Protein AF-A0A0D0CUJ7-F1 (afdb_monomer_lite)

Secondary structure (DSSP, 8-state):
-TTTSS--SSEEE-SSSS-EEETTTS---HHHHHHHHTS------GGGG-

Organism: NCBI:txid930991

Sequence (50 aa):
CYLCLDEGEDLYCCMRCPRVVCDQCVVVLAESCSQVREANIDFTCPVCYE

pLDDT: mean 71.05, std 10.63, range [50.78, 83.31]

Radius of gyration: 10.16 Å; chains: 1; bounding box: 18×26×25 Å

Structure (mmCIF, N/CA/C/O backbone):
data_AF-A0A0D0CUJ7-F1
#
_entry.id   AF-A0A0D0CUJ7-F1
#
loop_
_atom_site.group_PDB
_atom_site.id
_atom_site.type_symbol
_atom_site.label_atom_id
_atom_site.label_alt_id
_atom_site.label_comp_id
_atom_site.label_asym_id
_atom_site.label_entity_id
_atom_site.label_seq_id
_a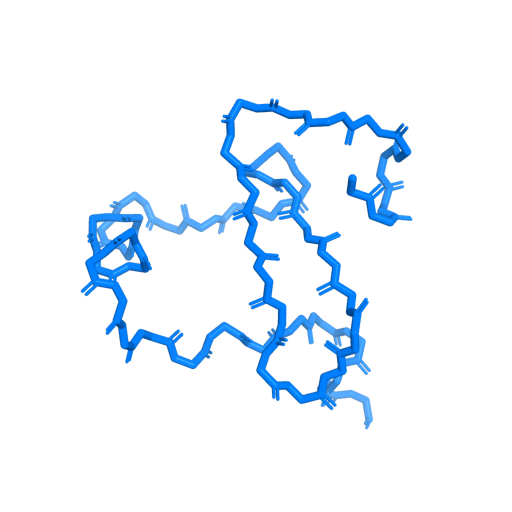tom_site.pdbx_PDB_ins_code
_atom_site.Cartn_x
_atom_site.Cartn_y
_atom_site.Cartn_z
_atom_site.occupancy
_atom_site.B_iso_or_equiv
_atom_site.auth_seq_id
_atom_site.auth_comp_id
_atom_site.auth_asym_id
_atom_site.auth_atom_id
_atom_site.pdbx_PDB_model_num
ATOM 1 N N . CYS A 1 1 ? 0.450 7.754 -6.534 1.00 77.69 1 CYS A N 1
ATOM 2 C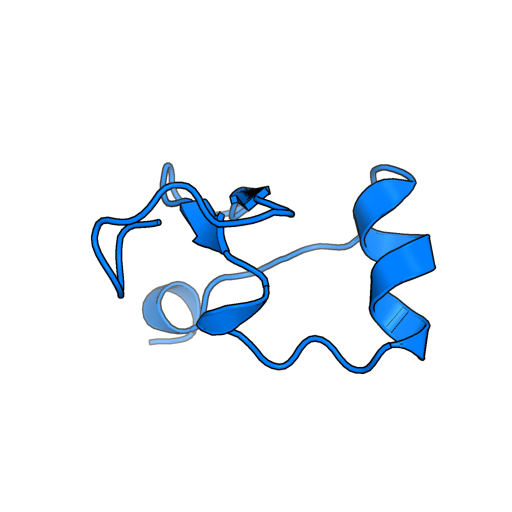 CA . CYS A 1 1 ? 0.131 6.416 -5.988 1.00 77.69 1 CYS A CA 1
ATOM 3 C C . CYS A 1 1 ? -0.095 5.414 -7.121 1.00 77.69 1 CYS A C 1
ATOM 5 O O . CYS A 1 1 ? -0.792 5.739 -8.071 1.00 77.69 1 CYS A O 1
ATOM 7 N N . TYR A 1 2 ? 0.463 4.198 -7.046 1.00 79.75 2 TYR A N 1
ATOM 8 C CA . TYR A 1 2 ? 0.285 3.202 -8.122 1.00 79.75 2 TYR A CA 1
ATOM 9 C C . TYR A 1 2 ? -1.133 2.601 -8.207 1.00 79.75 2 TYR A C 1
ATOM 11 O O . TYR A 1 2 ? -1.461 2.002 -9.226 1.00 79.75 2 TYR A O 1
ATOM 19 N N . LEU A 1 3 ? -1.951 2.733 -7.153 1.00 80.62 3 LEU A N 1
ATOM 20 C CA . LEU A 1 3 ? -3.309 2.177 -7.087 1.00 80.62 3 LEU A CA 1
ATOM 21 C C . LEU A 1 3 ? -4.352 3.115 -7.708 1.00 80.62 3 LEU A C 1
ATOM 23 O O . LEU A 1 3 ? -5.115 2.680 -8.563 1.00 80.62 3 LEU A O 1
ATOM 27 N N . CYS A 1 4 ? -4.374 4.391 -7.315 1.00 82.88 4 CYS A N 1
ATOM 28 C CA . CYS A 1 4 ? -5.331 5.372 -7.845 1.00 82.88 4 CYS A CA 1
ATOM 29 C C . CYS A 1 4 ? -4.777 6.258 -8.965 1.00 82.88 4 CYS A C 1
ATOM 31 O O . CYS A 1 4 ? -5.530 7.052 -9.517 1.00 82.88 4 CYS A O 1
ATOM 33 N N . LEU A 1 5 ? -3.481 6.153 -9.288 1.00 82.44 5 LEU A N 1
ATOM 34 C CA . LEU A 1 5 ? -2.785 7.046 -10.228 1.00 82.44 5 LEU A CA 1
ATOM 35 C C . LEU A 1 5 ? -2.858 8.540 -9.847 1.00 82.44 5 LEU A C 1
ATOM 37 O O . LEU A 1 5 ? -2.548 9.391 -10.673 1.00 82.44 5 LEU A O 1
ATOM 41 N N . ASP A 1 6 ? -3.202 8.841 -8.593 1.00 82.31 6 ASP A N 1
ATOM 42 C CA . ASP A 1 6 ? -3.300 10.189 -8.026 1.00 82.31 6 ASP A CA 1
ATOM 43 C C . ASP A 1 6 ? -2.173 10.442 -7.007 1.00 82.31 6 ASP A C 1
ATOM 45 O O . ASP A 1 6 ? -1.564 9.491 -6.491 1.00 82.31 6 ASP A O 1
ATOM 49 N N . GLU A 1 7 ? -1.850 11.706 -6.739 1.00 69.62 7 GLU A N 1
ATOM 50 C CA . GLU A 1 7 ? -0.774 12.093 -5.819 1.00 69.62 7 GLU A CA 1
ATOM 51 C C . GLU A 1 7 ? -1.199 12.064 -4.343 1.00 69.62 7 GLU A C 1
ATOM 53 O O . GLU A 1 7 ? -0.326 11.901 -3.498 1.00 69.62 7 GLU A O 1
ATOM 58 N N . GLY A 1 8 ? -2.499 12.044 -4.018 1.00 74.50 8 GLY A N 1
ATOM 59 C CA . GLY A 1 8 ? -2.968 11.992 -2.626 1.00 74.50 8 GLY A CA 1
ATOM 60 C C . GLY A 1 8 ? -2.487 13.173 -1.769 1.00 74.50 8 GLY A C 1
ATOM 61 O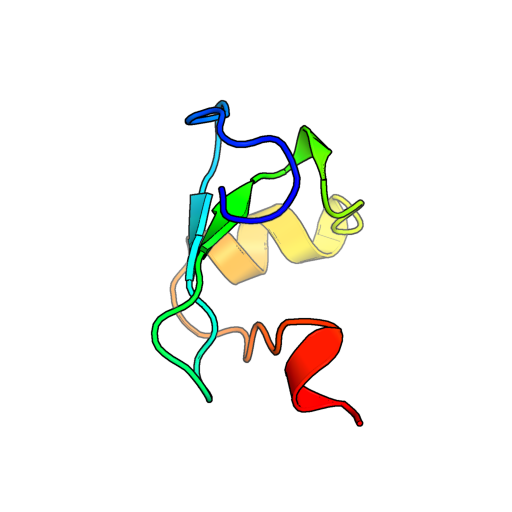 O . GLY A 1 8 ? -1.838 14.090 -2.268 1.00 74.50 8 GLY A O 1
ATOM 62 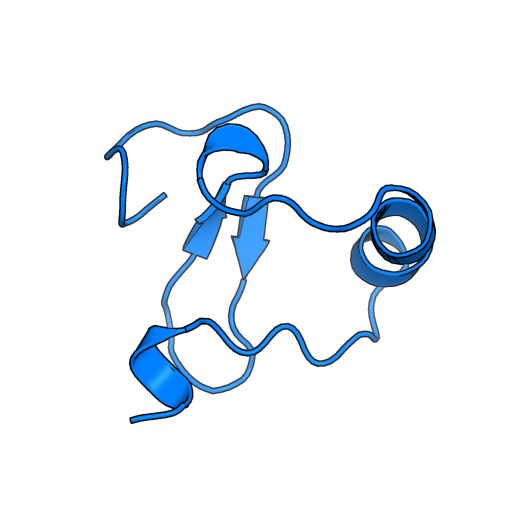N N . GLU A 1 9 ? -2.822 13.173 -0.476 1.00 75.62 9 GLU A N 1
ATOM 63 C CA . GLU A 1 9 ? -2.336 14.210 0.453 1.00 75.62 9 GLU A CA 1
ATOM 64 C C . GLU A 1 9 ? -1.055 13.738 1.160 1.00 75.62 9 GLU A C 1
ATOM 66 O O . GLU A 1 9 ? -0.077 14.481 1.251 1.00 75.62 9 GLU A O 1
ATOM 71 N N . ASP A 1 10 ? -1.019 12.457 1.542 1.00 77.56 10 ASP A N 1
ATOM 72 C CA . ASP A 1 10 ? 0.160 11.782 2.080 1.00 77.56 10 ASP A CA 1
ATOM 73 C C . ASP A 1 10 ? 0.572 10.602 1.182 1.00 77.56 10 ASP A C 1
ATOM 75 O O . ASP A 1 10 ? -0.249 9.790 0.741 1.00 77.56 10 ASP A O 1
ATOM 79 N N . LEU A 1 11 ? 1.880 10.482 0.929 1.00 76.50 11 LEU A N 1
ATOM 80 C CA . LEU A 1 11 ? 2.480 9.427 0.109 1.00 76.50 11 LEU A CA 1
ATOM 81 C C . LEU A 1 11 ? 3.386 8.519 0.949 1.00 76.50 11 LEU A C 1
ATOM 83 O O . LEU A 1 11 ? 4.341 8.964 1.582 1.00 76.50 11 LEU A O 1
ATOM 87 N N . TYR A 1 12 ? 3.129 7.216 0.874 1.00 78.25 12 TYR A N 1
ATOM 88 C CA . TYR A 1 12 ? 3.859 6.153 1.555 1.00 78.25 12 TYR A CA 1
ATOM 89 C C . TYR A 1 12 ? 4.721 5.360 0.576 1.00 78.25 12 TYR A C 1
ATOM 91 O O . TYR A 1 12 ? 4.218 4.650 -0.301 1.00 78.25 12 TYR A O 1
ATOM 99 N N . CYS A 1 13 ? 6.037 5.452 0.740 1.00 78.94 13 CYS A N 1
ATOM 100 C CA . CYS A 1 13 ? 7.000 4.679 -0.039 1.00 78.94 13 CYS A CA 1
ATOM 101 C C . CYS A 1 13 ? 7.179 3.281 0.557 1.00 78.94 13 CYS A C 1
ATOM 103 O O . CYS A 1 13 ? 7.449 3.137 1.747 1.00 78.94 13 CYS A O 1
ATOM 105 N N . CYS A 1 14 ? 7.055 2.242 -0.270 1.00 80.88 14 CYS A N 1
ATOM 106 C CA . CYS A 1 14 ? 7.347 0.876 0.151 1.00 80.88 14 CYS A CA 1
ATOM 107 C C . CYS A 1 14 ? 8.852 0.679 0.362 1.00 80.88 14 CYS A C 1
ATOM 109 O O . CYS A 1 14 ? 9.662 1.116 -0.451 1.00 80.88 14 CYS A O 1
ATOM 111 N N . MET A 1 15 ? 9.229 -0.046 1.413 1.00 81.50 15 MET A N 1
ATOM 112 C CA . MET A 1 15 ? 10.640 -0.318 1.720 1.00 81.50 15 MET A CA 1
ATOM 113 C C . MET A 1 15 ? 11.232 -1.464 0.882 1.00 81.50 15 MET A C 1
ATOM 115 O O . MET A 1 15 ? 12.443 -1.554 0.703 1.00 81.50 15 MET A O 1
ATOM 119 N N . ARG A 1 16 ? 10.381 -2.347 0.341 1.00 81.88 16 ARG A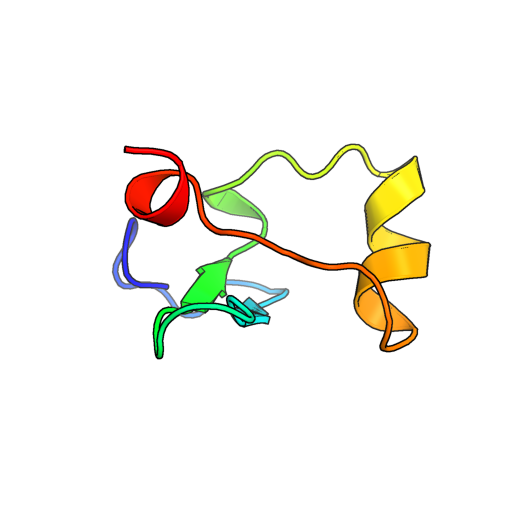 N 1
ATOM 120 C CA . ARG A 1 16 ? 10.796 -3.538 -0.427 1.00 81.88 16 ARG A CA 1
ATOM 121 C C . ARG A 1 16 ? 10.737 -3.364 -1.943 1.00 81.88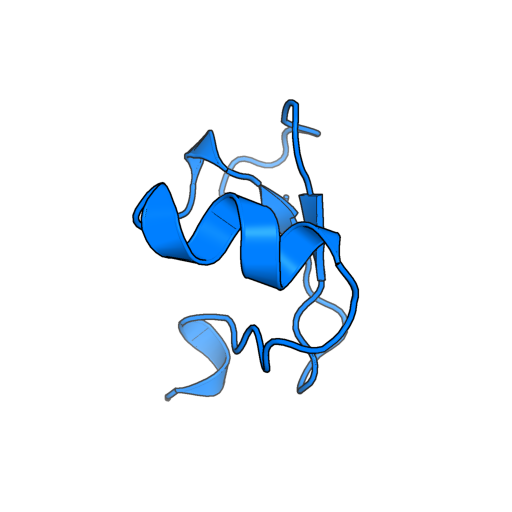 16 ARG A C 1
ATOM 123 O O . ARG A 1 16 ? 11.260 -4.200 -2.675 1.00 81.88 16 ARG A O 1
ATOM 130 N N . CYS A 1 17 ? 10.080 -2.318 -2.434 1.00 83.31 17 CYS A N 1
ATOM 131 C CA . CYS A 1 17 ? 9.950 -2.071 -3.866 1.00 83.31 17 CYS A CA 1
ATOM 132 C C . CYS A 1 17 ? 9.813 -0.569 -4.144 1.00 83.31 17 CYS A C 1
ATOM 134 O O . CYS A 1 17 ? 9.362 0.169 -3.272 1.00 83.31 17 CYS A O 1
ATOM 136 N N . PRO A 1 18 ? 10.116 -0.104 -5.367 1.00 82.62 18 PRO A N 1
ATOM 137 C CA . PRO A 1 18 ? 10.046 1.314 -5.728 1.00 82.62 18 PRO A CA 1
ATOM 138 C C . PRO A 1 18 ? 8.600 1.815 -5.938 1.00 82.62 18 PRO A C 1
ATOM 140 O O . PRO A 1 18 ? 8.339 2.625 -6.824 1.00 82.62 18 PRO A O 1
ATOM 143 N N . ARG A 1 19 ? 7.625 1.302 -5.176 1.00 82.75 19 ARG A N 1
ATOM 144 C CA . ARG A 1 19 ? 6.207 1.663 -5.299 1.00 82.75 19 ARG A CA 1
ATOM 145 C C . ARG A 1 19 ? 5.782 2.597 -4.180 1.00 82.75 19 ARG A C 1
ATOM 147 O O . ARG A 1 19 ? 6.215 2.455 -3.039 1.00 82.75 19 ARG A O 1
ATOM 154 N N . VAL A 1 20 ? 4.858 3.490 -4.519 1.00 79.81 20 VAL A N 1
ATOM 155 C CA . VAL A 1 20 ? 4.312 4.493 -3.603 1.00 79.81 20 VAL A CA 1
ATOM 156 C C . VAL A 1 20 ? 2.791 4.374 -3.544 1.00 79.81 20 VAL A C 1
ATOM 158 O O . VAL A 1 20 ? 2.125 4.251 -4.581 1.00 79.81 20 VAL A O 1
ATOM 161 N N . VAL A 1 21 ? 2.238 4.411 -2.336 1.00 81.75 21 VAL A N 1
ATOM 162 C CA . VAL A 1 21 ? 0.802 4.319 -2.049 1.00 81.75 21 VAL A CA 1
ATOM 163 C C . VAL A 1 21 ? 0.344 5.586 -1.341 1.00 81.75 21 VAL A C 1
ATOM 165 O O . VAL A 1 21 ? 1.068 6.062 -0.486 1.00 81.75 21 VAL A O 1
ATOM 168 N N . CYS A 1 22 ? -0.811 6.151 -1.690 1.00 82.94 22 CYS A N 1
ATOM 169 C CA . CYS A 1 22 ? -1.361 7.289 -0.949 1.00 82.94 22 CYS A CA 1
ATOM 170 C C . CYS A 1 22 ? -2.263 6.830 0.202 1.00 82.94 22 CYS A C 1
ATOM 172 O O . CYS A 1 22 ? -2.803 5.723 0.153 1.00 82.94 22 CYS A O 1
ATOM 174 N N . ASP A 1 23 ? -2.472 7.702 1.185 1.00 79.00 23 ASP A N 1
ATOM 175 C CA . ASP A 1 23 ? -3.376 7.502 2.329 1.00 79.00 23 ASP A CA 1
ATOM 176 C C . ASP A 1 23 ? -4.813 7.125 1.932 1.00 79.00 23 ASP A C 1
ATOM 178 O O . ASP A 1 23 ? -5.461 6.321 2.595 1.00 79.00 23 ASP A O 1
ATOM 182 N N . GLN A 1 24 ? -5.290 7.612 0.788 1.00 78.69 24 GLN A N 1
ATOM 183 C CA . GLN A 1 24 ? -6.623 7.270 0.289 1.00 78.69 24 GLN A CA 1
ATOM 184 C C . GLN A 1 24 ? -6.730 5.808 -0.167 1.00 78.69 24 GLN A C 1
ATOM 186 O O . GLN A 1 24 ? -7.803 5.209 -0.114 1.00 78.69 24 GLN A O 1
ATOM 191 N N . CYS A 1 25 ? -5.629 5.227 -0.650 1.00 77.00 25 CYS A N 1
ATOM 192 C CA . CYS A 1 25 ? -5.604 3.858 -1.170 1.00 77.00 25 CYS A CA 1
ATOM 193 C C . CYS A 1 25 ? -5.243 2.814 -0.119 1.00 77.00 25 CYS A C 1
ATOM 195 O O . CYS A 1 25 ? -5.471 1.623 -0.335 1.00 77.00 25 CYS A O 1
ATOM 197 N N . VAL A 1 26 ? -4.647 3.232 0.994 1.00 74.56 26 VAL A N 1
ATOM 198 C CA . VAL A 1 26 ? -4.339 2.350 2.111 1.00 74.56 26 VAL A CA 1
ATOM 199 C C . VAL A 1 26 ? -4.859 2.986 3.382 1.00 74.56 26 VAL A C 1
ATOM 201 O O . VAL A 1 26 ? -4.380 4.028 3.806 1.00 74.56 26 VAL A O 1
ATOM 204 N N . VAL A 1 27 ? -5.828 2.324 4.015 1.00 67.31 27 VAL A N 1
ATOM 205 C CA . VAL A 1 27 ? -6.284 2.705 5.350 1.00 67.31 27 VAL A CA 1
ATOM 206 C C . VAL A 1 27 ? -5.162 2.361 6.325 1.00 67.31 27 VAL A C 1
ATOM 208 O O . VAL A 1 27 ? -5.117 1.275 6.903 1.00 67.31 27 VAL A O 1
ATOM 211 N N . VAL A 1 28 ? -4.204 3.271 6.461 1.00 63.09 28 VAL A N 1
ATOM 212 C CA . VAL A 1 28 ? -3.268 3.254 7.575 1.00 63.09 28 VAL A CA 1
ATOM 213 C C . VAL A 1 28 ? -4.099 3.630 8.794 1.00 63.09 28 VAL A C 1
ATOM 215 O O . VAL A 1 28 ? -4.711 4.697 8.829 1.00 63.09 28 VAL A O 1
ATOM 218 N N . LEU A 1 29 ? -4.188 2.731 9.776 1.00 57.03 29 LEU A N 1
ATOM 219 C CA . LEU A 1 29 ? -4.781 3.066 11.070 1.00 57.03 29 LEU A CA 1
ATOM 220 C C . LEU A 1 29 ? -4.118 4.360 11.554 1.00 57.03 29 LEU A C 1
ATOM 222 O O . LEU A 1 29 ? -2.893 4.444 11.571 1.00 57.03 29 LEU A O 1
ATOM 226 N N . ALA A 1 30 ? -4.909 5.374 11.904 1.00 54.53 30 ALA A N 1
ATOM 227 C CA . ALA A 1 30 ? -4.402 6.711 12.228 1.00 54.53 30 ALA A CA 1
ATOM 228 C C . ALA A 1 30 ? -3.319 6.699 13.333 1.00 54.53 30 ALA A C 1
ATOM 230 O O . ALA A 1 30 ? -2.437 7.554 13.338 1.00 54.53 30 ALA A O 1
ATOM 231 N N . GLU A 1 31 ? -3.332 5.692 14.216 1.00 51.88 31 GLU A N 1
ATOM 232 C CA . GLU A 1 31 ? -2.277 5.436 15.210 1.00 51.88 31 GLU A CA 1
ATOM 233 C C . GLU A 1 31 ? -0.900 5.172 14.580 1.00 51.88 31 GLU A C 1
ATOM 235 O O . GLU A 1 31 ? 0.122 5.596 15.114 1.00 51.88 31 GLU A O 1
ATOM 240 N N . SER A 1 32 ? -0.862 4.542 13.409 1.00 55.31 32 SER A N 1
ATOM 241 C CA . SER A 1 32 ? 0.354 4.291 12.640 1.00 55.31 32 SER A CA 1
ATOM 242 C C . SER A 1 32 ? 0.734 5.473 11.743 1.00 55.31 32 SER A C 1
ATOM 244 O O . SER A 1 32 ? 1.902 5.595 11.400 1.00 55.31 32 SER A O 1
ATOM 246 N N . CYS A 1 33 ? -0.188 6.379 11.384 1.00 56.97 33 CYS A N 1
ATOM 247 C CA . CYS A 1 33 ? 0.119 7.528 10.513 1.00 56.97 33 CYS A CA 1
ATOM 248 C C . CYS A 1 33 ? 1.197 8.450 11.097 1.00 56.97 33 CYS A C 1
ATOM 250 O O . CYS A 1 33 ? 2.126 8.823 10.378 1.00 56.97 33 CYS A O 1
ATOM 252 N N . SER A 1 34 ? 1.117 8.781 12.392 1.00 57.28 34 SER A N 1
ATOM 253 C CA . SER A 1 34 ? 2.161 9.579 13.058 1.00 57.28 34 SER A CA 1
ATOM 254 C C . SER A 1 34 ? 3.508 8.855 13.061 1.00 57.28 34 SER A C 1
ATOM 256 O O . SER A 1 34 ? 4.543 9.470 12.836 1.00 57.28 34 SER A O 1
ATOM 258 N N . GLN A 1 35 ? 3.495 7.532 13.233 1.00 55.38 35 GLN A N 1
ATOM 259 C CA . GLN A 1 35 ? 4.712 6.725 13.294 1.00 55.38 35 GLN A CA 1
ATOM 260 C C . GLN A 1 35 ? 5.327 6.444 11.906 1.00 55.38 35 GLN A C 1
ATOM 262 O O . GLN A 1 35 ? 6.543 6.310 11.788 1.00 55.38 35 GLN A O 1
ATOM 267 N N . VAL A 1 36 ? 4.518 6.384 10.840 1.00 58.56 36 VAL A N 1
ATOM 268 C CA . VAL A 1 36 ? 4.995 6.236 9.454 1.00 58.56 36 VAL A CA 1
ATOM 269 C C . VAL A 1 36 ? 5.588 7.552 8.939 1.00 58.56 36 VAL A C 1
ATOM 271 O O . VAL A 1 36 ? 6.617 7.529 8.263 1.00 58.56 36 VAL A O 1
ATOM 274 N N . ARG A 1 37 ? 5.000 8.703 9.305 1.00 58.28 37 ARG A N 1
ATOM 275 C CA . ARG A 1 37 ? 5.540 10.035 8.971 1.00 58.28 37 ARG A CA 1
ATOM 276 C C . ARG A 1 37 ? 6.865 10.350 9.671 1.00 58.28 37 ARG A C 1
ATOM 278 O O . ARG A 1 37 ? 7.665 11.093 9.112 1.00 58.28 37 ARG A O 1
ATOM 285 N N . GLU A 1 38 ? 7.126 9.774 10.845 1.00 55.75 38 GLU A N 1
ATOM 286 C CA . GLU A 1 38 ? 8.370 9.977 11.612 1.00 55.75 38 GLU A CA 1
ATOM 287 C C . GLU A 1 38 ? 9.571 9.130 11.147 1.00 55.75 38 GLU A C 1
ATOM 289 O O . GLU A 1 38 ? 10.608 9.119 11.802 1.00 55.75 38 GLU A O 1
ATOM 294 N N . ALA A 1 39 ? 9.492 8.505 9.968 1.00 54.28 39 ALA A N 1
ATOM 295 C CA . ALA A 1 39 ? 10.622 7.840 9.321 1.00 54.28 39 ALA A CA 1
ATOM 296 C C . ALA A 1 39 ? 11.212 6.675 10.134 1.00 54.28 39 ALA A C 1
ATOM 298 O O . ALA A 1 39 ? 12.360 6.749 10.558 1.00 54.28 39 ALA A O 1
ATOM 299 N N . ASN A 1 40 ? 10.451 5.591 10.338 1.00 50.78 40 ASN A N 1
ATOM 300 C CA . ASN A 1 40 ? 11.008 4.234 10.546 1.00 50.78 40 ASN A CA 1
ATOM 301 C C . ASN A 1 40 ? 9.958 3.116 10.679 1.00 50.78 40 ASN A C 1
ATOM 303 O O . ASN A 1 40 ? 10.229 2.085 11.289 1.00 50.78 40 ASN A O 1
ATOM 307 N N . ILE A 1 41 ? 8.749 3.275 10.135 1.00 57.12 41 ILE A N 1
ATOM 308 C CA . ILE A 1 41 ? 7.866 2.113 9.999 1.00 57.12 41 ILE A CA 1
ATOM 309 C C . ILE A 1 41 ? 8.114 1.469 8.642 1.00 57.12 41 ILE A C 1
ATOM 311 O O . ILE A 1 41 ? 7.996 2.124 7.607 1.00 57.12 41 ILE A O 1
ATOM 315 N N . ASP A 1 42 ? 8.423 0.171 8.674 1.00 66.88 42 ASP A N 1
ATOM 316 C CA . ASP A 1 42 ? 8.412 -0.763 7.548 1.00 66.88 42 ASP A CA 1
ATOM 317 C C . ASP A 1 42 ? 7.050 -0.810 6.858 1.00 66.88 42 ASP A C 1
ATOM 319 O O . ASP A 1 42 ? 6.307 -1.789 6.938 1.00 66.88 42 ASP A O 1
ATOM 323 N N . PHE A 1 43 ? 6.727 0.249 6.112 1.00 74.44 43 PHE A N 1
ATOM 324 C CA . PHE A 1 43 ? 5.630 0.215 5.170 1.00 74.44 43 PHE A CA 1
ATOM 325 C C . PHE A 1 43 ? 6.001 -0.761 4.055 1.00 74.44 43 PHE A C 1
ATOM 327 O O . PHE A 1 43 ? 6.845 -0.506 3.190 1.00 74.44 43 PHE A O 1
ATOM 334 N N . THR A 1 44 ? 5.361 -1.921 4.104 1.00 75.25 44 THR A N 1
ATOM 335 C CA . THR A 1 44 ? 5.409 -2.921 3.048 1.00 75.25 44 THR A CA 1
ATOM 336 C C . THR A 1 44 ? 4.083 -2.851 2.316 1.00 75.25 44 THR A C 1
ATOM 338 O O . THR A 1 44 ? 3.029 -3.085 2.902 1.00 75.25 44 THR A O 1
ATOM 341 N N . CYS A 1 45 ? 4.121 -2.492 1.034 1.00 76.44 45 CYS A N 1
ATOM 342 C CA . CYS A 1 45 ? 2.910 -2.433 0.229 1.00 76.44 45 CYS A CA 1
ATOM 343 C C . CYS A 1 45 ? 2.280 -3.836 0.109 1.00 76.44 45 CYS A C 1
ATOM 345 O O . CYS A 1 45 ? 3.007 -4.834 0.141 1.00 76.44 45 CYS A O 1
ATOM 347 N N . PRO A 1 46 ? 0.951 -3.934 -0.077 1.00 70.88 46 PRO A N 1
ATOM 348 C CA . PRO A 1 46 ? 0.256 -5.223 -0.129 1.00 70.88 46 PRO A CA 1
ATOM 349 C C . PRO A 1 46 ? 0.777 -6.153 -1.234 1.00 70.88 46 PRO A C 1
ATOM 351 O O . PRO A 1 46 ? 0.730 -7.363 -1.078 1.00 70.88 46 PRO A O 1
ATOM 354 N N . VAL A 1 47 ? 1.357 -5.604 -2.306 1.00 74.00 47 VAL A N 1
ATOM 355 C CA . VAL A 1 47 ? 1.954 -6.398 -3.396 1.00 74.00 47 VAL A CA 1
ATOM 356 C C . VAL A 1 47 ? 3.273 -7.070 -2.987 1.00 74.00 47 VAL A C 1
ATOM 358 O O . VAL A 1 47 ? 3.662 -8.075 -3.559 1.00 74.00 47 VAL A O 1
ATOM 361 N N . CYS A 1 48 ? 3.988 -6.545 -1.990 1.00 74.00 48 CYS A N 1
ATOM 362 C CA . CYS A 1 48 ? 5.201 -7.188 -1.469 1.00 74.00 48 CYS A CA 1
ATOM 363 C C . CYS A 1 48 ? 4.913 -8.289 -0.437 1.00 74.00 48 CYS A C 1
ATOM 365 O O . CYS A 1 48 ? 5.861 -8.872 0.092 1.00 74.00 48 CYS A O 1
ATOM 367 N N . TYR A 1 49 ? 3.640 -8.510 -0.106 1.00 68.25 49 TYR A N 1
ATOM 368 C CA . TYR A 1 49 ? 3.183 -9.581 0.777 1.00 68.25 49 TYR A CA 1
ATOM 369 C C . TYR A 1 49 ? 2.760 -10.851 0.012 1.00 68.25 49 TYR A C 1
ATOM 371 O O . TYR A 1 49 ? 2.380 -11.823 0.663 1.00 68.25 49 TYR A O 1
ATOM 379 N N . GLU A 1 50 ? 2.825 -10.838 -1.328 1.00 55.50 50 GLU A N 1
ATOM 380 C CA . GLU A 1 50 ? 2.573 -11.991 -2.215 1.00 55.50 50 GLU A CA 1
ATOM 381 C C . GLU A 1 50 ? 3.760 -12.964 -2.307 1.00 55.50 50 GLU A C 1
ATOM 383 O O . GLU A 1 50 ? 4.927 -12.502 -2.286 1.00 55.50 50 GLU A O 1
#

Foldseek 3Di:
DVPPPDPEPDWQAAPVDRDIDHCVRDVDPVVCVVVRVVPDDRDHDPVNVD